Protein AF-A0A8H6LV81-F1 (afdb_monomer_lite)

Secondary structure (DSSP, 8-state):
--HHHHHHHHHHHHHHHHHHHHT--TT--EEHHHHHHHHHHHS-TT---PPPHHHHHHHHHHHHHHHTTS--TT-EEEEETTEEEEE--

Organism: NCBI:txid980116

Foldseek 3Di:
DPPPPVVVLVLLVVQVLCCLVPPNDLPDKDFLVNSQVSSQVPDDPVDPDRDDSVNSVVSLVVQQVVCVPPQDPSAHWDDDPRIIGHDDD

Structure (mmCIF, N/CA/C/O backbone):
data_AF-A0A8H6LV81-F1
#
_entry.id   AF-A0A8H6LV81-F1
#
loop_
_atom_site.group_PDB
_atom_site.id
_atom_site.type_symbol
_atom_site.label_atom_id
_atom_site.label_alt_id
_atom_site.label_comp_id
_atom_site.label_asym_id
_atom_site.label_entity_id
_atom_site.label_seq_id
_atom_site.pdbx_PDB_ins_code
_atom_site.Cartn_x
_atom_site.Cartn_y
_atom_site.Cartn_z
_atom_site.occupancy
_atom_site.B_iso_or_equiv
_atom_site.auth_seq_id
_atom_site.auth_comp_id
_atom_site.auth_asym_id
_atom_site.auth_atom_id
_atom_site.pdbx_PDB_model_num
ATOM 1 N N . MET A 1 1 ? 22.306 10.980 -10.270 1.00 35.28 1 MET A N 1
ATOM 2 C CA . MET A 1 1 ? 21.155 10.655 -11.141 1.00 35.28 1 MET A CA 1
ATOM 3 C C . MET A 1 1 ? 20.147 9.845 -10.317 1.00 35.28 1 MET A C 1
ATOM 5 O O . MET A 1 1 ? 20.308 8.644 -10.181 1.00 35.28 1 MET A O 1
ATOM 9 N N . HIS A 1 2 ? 19.179 10.507 -9.671 1.00 39.62 2 HIS A N 1
ATOM 10 C CA . HIS A 1 2 ? 18.231 9.911 -8.704 1.00 39.62 2 HIS A CA 1
ATOM 11 C C . HIS A 1 2 ? 16.888 9.527 -9.369 1.00 39.62 2 HIS A C 1
ATOM 13 O O . HIS A 1 2 ? 15.819 9.889 -8.893 1.00 39.62 2 HIS A O 1
ATOM 19 N N . ILE A 1 3 ? 16.926 8.822 -10.506 1.00 45.22 3 ILE A N 1
ATOM 20 C CA . ILE A 1 3 ? 15.715 8.521 -11.304 1.00 45.22 3 ILE A CA 1
ATOM 21 C C . ILE A 1 3 ? 14.960 7.277 -10.787 1.00 45.22 3 ILE A C 1
ATOM 23 O O . ILE A 1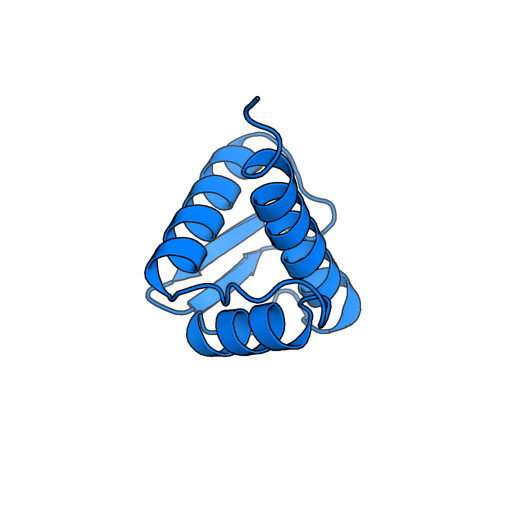 3 ? 13.783 7.100 -11.078 1.00 45.22 3 ILE A O 1
ATOM 27 N N . ARG A 1 4 ? 15.583 6.430 -9.956 1.00 49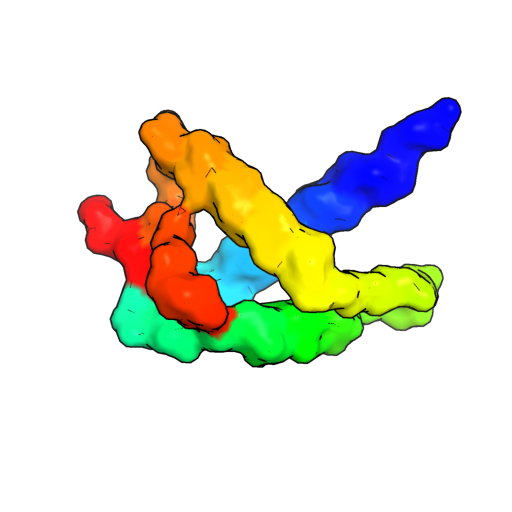.78 4 ARG A N 1
ATOM 28 C CA . ARG A 1 4 ? 14.962 5.166 -9.511 1.00 49.78 4 ARG A CA 1
ATOM 29 C C . ARG A 1 4 ? 13.884 5.313 -8.429 1.00 49.78 4 ARG A C 1
ATOM 31 O O . ARG A 1 4 ? 12.936 4.537 -8.427 1.00 49.78 4 ARG A O 1
ATOM 38 N N . SER A 1 5 ? 13.989 6.301 -7.538 1.00 49.03 5 SER A N 1
ATOM 39 C CA . SER A 1 5 ? 13.092 6.407 -6.371 1.00 49.03 5 SER A CA 1
ATOM 40 C C . SER A 1 5 ? 11.727 7.033 -6.707 1.00 49.03 5 SER A C 1
ATOM 42 O O . SER A 1 5 ? 10.703 6.598 -6.186 1.00 49.03 5 SER A O 1
ATOM 44 N N . PHE A 1 6 ? 11.678 7.972 -7.660 1.00 53.28 6 PHE A N 1
ATOM 45 C CA . PHE A 1 6 ? 10.434 8.661 -8.037 1.00 53.28 6 PHE A CA 1
ATOM 46 C C . PHE A 1 6 ? 9.422 7.732 -8.737 1.00 53.28 6 PHE A C 1
ATOM 48 O O . PHE A 1 6 ? 8.215 7.891 -8.578 1.00 53.28 6 PHE A O 1
ATOM 55 N N . CYS A 1 7 ? 9.902 6.716 -9.466 1.00 70.12 7 CYS A N 1
ATOM 56 C CA . CYS A 1 7 ? 9.035 5.759 -10.157 1.00 70.12 7 CYS A CA 1
ATOM 57 C C . CYS A 1 7 ? 8.377 4.733 -9.220 1.00 70.12 7 CYS A C 1
ATOM 59 O O . CYS A 1 7 ? 7.266 4.301 -9.515 1.00 70.12 7 CYS A O 1
ATOM 61 N N . ARG A 1 8 ? 9.033 4.328 -8.118 1.00 79.44 8 ARG A N 1
ATOM 62 C CA . ARG A 1 8 ? 8.479 3.335 -7.171 1.00 79.44 8 ARG A CA 1
ATOM 63 C C . ARG A 1 8 ? 7.312 3.919 -6.380 1.00 79.44 8 ARG A C 1
ATOM 65 O O . ARG A 1 8 ? 6.244 3.317 -6.352 1.00 79.44 8 ARG A O 1
ATOM 72 N N . LYS A 1 9 ? 7.480 5.128 -5.833 1.00 77.12 9 LYS A N 1
ATOM 73 C CA . LYS A 1 9 ? 6.407 5.833 -5.114 1.00 77.12 9 LYS A CA 1
ATOM 74 C C . LYS A 1 9 ? 5.179 6.059 -6.003 1.00 77.12 9 LYS A C 1
ATOM 76 O O . LYS A 1 9 ? 4.071 5.734 -5.597 1.00 77.12 9 LYS A O 1
ATOM 81 N N . ALA A 1 10 ? 5.383 6.562 -7.223 1.00 79.06 10 ALA A N 1
ATOM 82 C CA . ALA A 1 10 ? 4.289 6.816 -8.161 1.00 79.06 10 ALA A CA 1
ATOM 83 C C . ALA A 1 10 ? 3.561 5.528 -8.584 1.00 79.06 10 ALA A C 1
ATOM 85 O O . ALA A 1 10 ? 2.340 5.533 -8.739 1.00 79.06 10 ALA A O 1
ATOM 86 N N . PHE A 1 11 ? 4.297 4.420 -8.744 1.00 83.12 11 PHE A N 1
ATOM 87 C CA . PHE A 1 11 ? 3.709 3.108 -9.011 1.00 83.12 11 PHE A CA 1
ATOM 88 C C . PHE A 1 11 ? 2.857 2.625 -7.836 1.00 83.12 11 PHE A C 1
ATOM 90 O O . PHE A 1 11 ? 1.719 2.223 -8.055 1.00 83.12 11 PHE A O 1
ATOM 97 N N . LEU A 1 12 ? 3.380 2.697 -6.609 1.00 83.88 12 LEU A N 1
ATOM 98 C CA . LEU A 1 12 ? 2.656 2.313 -5.396 1.00 83.88 12 LEU A CA 1
ATOM 99 C C . LEU A 1 12 ? 1.370 3.122 -5.239 1.00 83.88 12 LEU A C 1
ATOM 101 O O . LEU A 1 12 ? 0.301 2.541 -5.095 1.00 83.88 12 LEU A O 1
ATOM 105 N N . GLU A 1 13 ? 1.461 4.447 -5.342 1.00 81.88 13 GLU A N 1
ATOM 106 C CA . GLU A 1 13 ? 0.308 5.343 -5.253 1.00 81.88 13 GLU A CA 1
ATOM 107 C C . GLU A 1 13 ? -0.748 5.014 -6.316 1.00 81.88 13 GLU A C 1
ATOM 109 O O . GLU A 1 13 ? -1.912 4.795 -5.980 1.00 81.88 13 GLU A O 1
ATOM 114 N N . SER A 1 14 ? -0.340 4.908 -7.585 1.00 83.00 14 SER A N 1
ATOM 115 C CA . SER A 1 14 ? -1.264 4.614 -8.688 1.00 83.00 14 SER A CA 1
ATOM 116 C C . SER A 1 14 ? -1.892 3.227 -8.551 1.00 83.00 14 SER A C 1
ATOM 118 O O . SER A 1 14 ? -3.078 3.064 -8.818 1.00 83.00 14 SER A O 1
ATOM 120 N N . SER A 1 15 ? -1.117 2.232 -8.115 1.00 85.56 15 SER A N 1
ATOM 121 C CA . SER A 1 15 ? -1.581 0.850 -7.949 1.00 85.56 15 SER A CA 1
ATOM 122 C C . SER A 1 15 ? -2.557 0.721 -6.788 1.00 85.56 15 SER A C 1
ATOM 124 O O . SER A 1 15 ? -3.584 0.067 -6.942 1.00 85.56 15 SER A O 1
ATOM 126 N N . ILE A 1 16 ? -2.269 1.375 -5.658 1.00 81.12 16 ILE A N 1
ATOM 127 C CA . ILE A 1 16 ? -3.159 1.435 -4.494 1.00 81.12 16 ILE A CA 1
ATOM 128 C C . ILE A 1 16 ? -4.464 2.132 -4.888 1.00 81.12 16 ILE A C 1
ATOM 130 O O . ILE A 1 16 ? -5.536 1.567 -4.694 1.00 81.12 16 ILE A O 1
ATOM 134 N N . GLN A 1 17 ? -4.390 3.316 -5.505 1.00 80.00 17 GLN A N 1
ATOM 135 C CA . GLN A 1 17 ? -5.579 4.040 -5.966 1.00 80.00 17 GLN A CA 1
ATOM 136 C C . GLN A 1 17 ? -6.394 3.226 -6.975 1.00 80.00 17 GLN A C 1
ATOM 138 O O . GLN A 1 17 ? -7.616 3.186 -6.874 1.00 80.00 17 GLN A O 1
ATOM 143 N N . PHE A 1 18 ? -5.741 2.566 -7.933 1.00 82.50 18 PHE A N 1
ATOM 144 C CA . PHE A 1 18 ? -6.418 1.753 -8.939 1.00 82.50 18 PHE A CA 1
ATOM 145 C C . PHE A 1 18 ? -7.097 0.526 -8.327 1.00 82.50 18 PHE A C 1
ATOM 147 O O . PHE A 1 18 ? -8.264 0.274 -8.623 1.00 82.50 18 PHE A O 1
ATOM 154 N N . LEU A 1 19 ? -6.398 -0.211 -7.459 1.00 81.69 19 LEU A N 1
ATOM 155 C CA . LEU A 1 19 ? -6.945 -1.38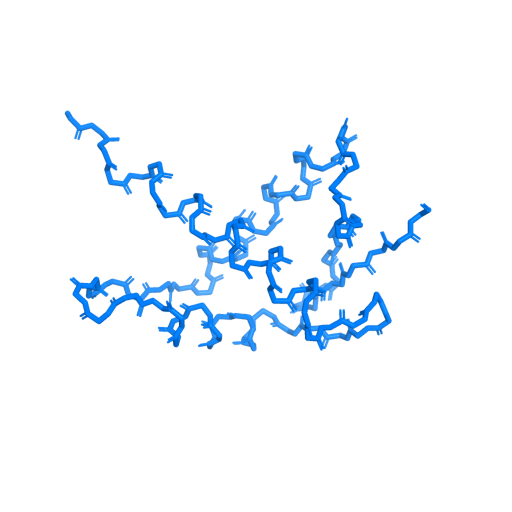1 -6.771 1.00 81.69 19 LEU A CA 1
ATOM 156 C C . LEU A 1 19 ? -8.202 -1.004 -5.986 1.00 81.69 19 LEU A C 1
ATOM 158 O O . LEU A 1 19 ? -9.242 -1.650 -6.101 1.00 81.69 19 LEU A O 1
ATOM 162 N N . PHE A 1 20 ? -8.120 0.104 -5.259 1.00 75.62 20 PHE A N 1
ATOM 163 C CA . PHE A 1 20 ? -9.232 0.616 -4.485 1.00 75.62 20 PHE A CA 1
ATOM 164 C C . PHE A 1 20 ? -10.372 1.197 -5.326 1.00 75.62 20 PHE A C 1
ATOM 166 O O . PHE A 1 20 ? -11.523 1.099 -4.936 1.00 75.62 20 PHE A O 1
ATOM 173 N N . LEU A 1 21 ? -10.096 1.798 -6.482 1.00 75.75 21 LEU A N 1
ATOM 174 C CA . LEU A 1 21 ? -11.147 2.363 -7.333 1.00 75.75 21 LEU A CA 1
ATOM 175 C C . LEU A 1 21 ? -11.896 1.294 -8.142 1.00 75.75 21 LEU A C 1
ATOM 177 O O . LEU A 1 21 ? -13.020 1.531 -8.578 1.00 75.75 21 LEU A O 1
ATOM 181 N N . THR A 1 22 ? -11.264 0.149 -8.394 1.00 77.75 22 THR A N 1
ATOM 182 C CA . THR A 1 22 ? -11.797 -0.876 -9.305 1.00 77.75 22 THR A CA 1
ATOM 183 C C . THR A 1 22 ? -12.298 -2.133 -8.613 1.00 77.75 22 THR A C 1
ATOM 185 O O . THR A 1 22 ? -13.161 -2.804 -9.173 1.00 77.75 22 THR A O 1
ATOM 188 N N . THR A 1 23 ? -11.749 -2.471 -7.444 1.00 73.00 23 THR A N 1
ATOM 189 C CA . THR A 1 23 ? -11.913 -3.810 -6.855 1.00 73.00 23 THR A CA 1
ATOM 190 C C . THR A 1 23 ? -12.429 -3.789 -5.416 1.00 73.00 23 THR A C 1
ATOM 192 O O . THR A 1 23 ? -13.091 -4.742 -5.024 1.00 73.00 23 THR A O 1
ATOM 195 N N . TYR A 1 24 ? -12.153 -2.736 -4.642 1.00 68.06 24 TYR A N 1
ATOM 196 C CA . TYR A 1 24 ? -12.516 -2.655 -3.222 1.00 68.06 24 TYR A CA 1
ATOM 197 C C . TYR A 1 24 ? -13.541 -1.544 -2.980 1.00 68.06 24 TYR A C 1
ATOM 199 O O . TYR A 1 24 ? -13.365 -0.418 -3.439 1.00 68.06 24 TYR A O 1
ATOM 207 N N . GLU A 1 25 ? -14.591 -1.828 -2.218 1.00 65.12 25 GLU A N 1
ATOM 208 C CA . GLU A 1 25 ? -15.458 -0.786 -1.671 1.00 65.12 25 GLU A CA 1
ATOM 209 C C . GLU A 1 25 ? -14.845 -0.186 -0.394 1.00 65.12 25 GLU A C 1
ATOM 211 O O . GLU A 1 25 ? -13.978 -0.772 0.252 1.00 65.12 25 GLU A O 1
ATOM 216 N N . ALA A 1 26 ? -15.299 1.002 0.017 1.00 62.81 26 ALA A N 1
ATOM 217 C CA . ALA A 1 26 ? -14.800 1.664 1.230 1.00 62.81 26 ALA A CA 1
ATOM 218 C C . ALA A 1 26 ? -15.023 0.840 2.522 1.00 62.81 26 ALA A C 1
ATOM 220 O O . ALA A 1 26 ? -14.384 1.083 3.543 1.00 62.81 26 ALA A O 1
ATOM 221 N N . SER A 1 27 ? -15.929 -0.137 2.498 1.00 65.12 27 SER A N 1
ATOM 222 C CA . SER A 1 27 ? -16.161 -1.064 3.608 1.00 65.12 27 SER A CA 1
ATOM 223 C C . SER A 1 27 ? -15.202 -2.250 3.648 1.00 65.12 27 SER A C 1
ATOM 225 O O . SER A 1 27 ? -15.216 -2.981 4.637 1.00 65.12 27 SER A O 1
ATOM 227 N N . ASP A 1 28 ? -14.410 -2.463 2.599 1.00 75.94 28 ASP A N 1
ATOM 228 C CA . ASP A 1 28 ? -13.596 -3.660 2.480 1.00 75.94 28 ASP A CA 1
ATOM 229 C C . ASP A 1 28 ? -12.279 -3.538 3.253 1.00 75.94 28 ASP A C 1
ATOM 231 O O . ASP A 1 28 ? -11.582 -2.517 3.242 1.00 75.94 28 ASP A O 1
ATOM 235 N N . ASP A 1 29 ? -11.925 -4.638 3.911 1.00 80.88 29 ASP A N 1
ATOM 236 C CA . ASP A 1 29 ? -10.686 -4.776 4.661 1.00 80.88 29 ASP A CA 1
ATOM 237 C C . ASP A 1 29 ? -9.603 -5.329 3.738 1.00 80.88 29 ASP A C 1
ATOM 239 O O . ASP A 1 29 ? -9.722 -6.438 3.211 1.00 80.88 29 ASP A O 1
ATOM 243 N N . MET A 1 30 ? -8.509 -4.587 3.572 1.00 86.12 30 MET A N 1
ATOM 244 C CA . MET A 1 30 ? -7.337 -5.073 2.850 1.00 86.12 30 MET A CA 1
ATOM 245 C C . MET A 1 30 ? -6.145 -5.176 3.791 1.00 86.12 30 MET A C 1
ATOM 247 O O . MET A 1 30 ? -5.701 -4.177 4.339 1.00 86.12 30 MET A O 1
ATOM 251 N N . THR A 1 31 ? -5.577 -6.365 3.970 1.00 90.31 3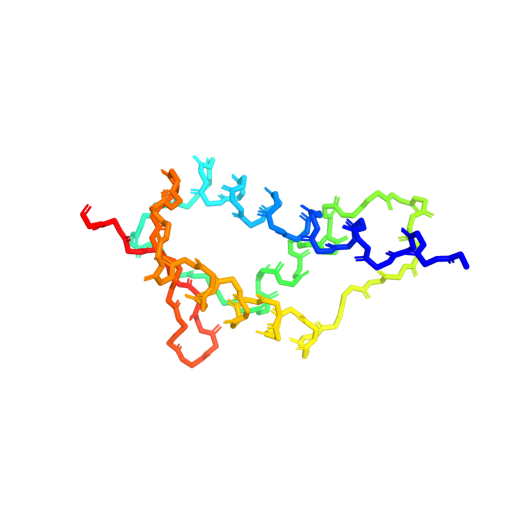1 THR A N 1
ATOM 252 C CA . THR A 1 31 ? -4.362 -6.507 4.784 1.00 90.31 31 THR A CA 1
ATOM 253 C C . THR A 1 31 ? -3.127 -6.017 4.027 1.00 90.31 31 THR A C 1
ATOM 255 O O . THR A 1 31 ? -3.063 -6.087 2.798 1.00 90.31 31 THR A O 1
ATOM 258 N N . ILE A 1 32 ? -2.099 -5.576 4.754 1.00 90.19 32 ILE A N 1
ATOM 259 C CA . ILE A 1 32 ? -0.790 -5.226 4.182 1.00 90.19 32 ILE A CA 1
ATOM 260 C C . ILE A 1 32 ? -0.201 -6.406 3.401 1.00 90.19 32 ILE A C 1
ATOM 262 O O . ILE A 1 32 ? 0.395 -6.200 2.349 1.00 90.19 32 ILE A O 1
ATOM 266 N N . ALA A 1 33 ? -0.398 -7.639 3.875 1.00 89.81 33 ALA A N 1
ATOM 267 C CA . ALA A 1 33 ? 0.057 -8.836 3.176 1.00 89.81 33 ALA A CA 1
ATOM 268 C C . ALA A 1 33 ? -0.638 -9.010 1.814 1.00 89.81 33 ALA A C 1
ATOM 270 O O . ALA A 1 33 ? 0.034 -9.253 0.815 1.00 89.81 33 ALA A O 1
ATOM 271 N N . ALA A 1 34 ? -1.963 -8.830 1.757 1.00 88.81 34 ALA A N 1
ATOM 272 C CA . ALA A 1 34 ? -2.715 -8.902 0.505 1.00 88.81 34 ALA A CA 1
ATOM 273 C C . ALA A 1 34 ? -2.310 -7.781 -0.463 1.00 88.81 34 ALA A C 1
ATOM 275 O O . ALA A 1 34 ? -2.082 -8.038 -1.647 1.00 88.81 34 ALA A O 1
ATOM 276 N N . LEU A 1 35 ? -2.141 -6.558 0.051 1.00 88.88 35 LEU A N 1
ATOM 277 C CA . LEU A 1 35 ? -1.656 -5.426 -0.733 1.00 88.88 35 LEU A CA 1
ATOM 278 C C . LEU A 1 35 ? -0.253 -5.693 -1.295 1.00 88.88 35 LEU A C 1
ATOM 280 O O . LEU A 1 35 ? -0.008 -5.453 -2.472 1.00 88.88 35 LEU A O 1
ATOM 284 N N . LEU A 1 36 ? 0.655 -6.230 -0.482 1.00 90.69 36 LEU A N 1
ATOM 285 C CA . LEU A 1 36 ? 2.004 -6.596 -0.904 1.00 90.69 36 LEU A CA 1
ATOM 286 C C . LEU A 1 36 ? 1.983 -7.646 -2.023 1.00 90.69 36 LEU A C 1
ATOM 288 O O . LEU A 1 36 ? 2.666 -7.483 -3.033 1.00 90.69 36 LEU A O 1
ATOM 292 N N . THR A 1 37 ? 1.173 -8.700 -1.873 1.00 90.06 37 THR A N 1
ATOM 293 C CA . THR A 1 37 ? 0.998 -9.720 -2.918 1.00 90.06 37 THR A CA 1
ATOM 294 C C . THR A 1 37 ? 0.492 -9.103 -4.217 1.00 90.06 37 THR A C 1
ATOM 296 O O . THR A 1 37 ? 1.035 -9.400 -5.280 1.00 90.06 37 THR A O 1
ATOM 299 N N . TYR A 1 38 ? -0.503 -8.217 -4.143 1.00 88.44 38 TYR A N 1
ATOM 300 C CA . TYR A 1 38 ? -1.011 -7.517 -5.318 1.00 88.44 38 TYR A CA 1
ATOM 301 C C . TYR A 1 38 ? 0.065 -6.650 -5.979 1.00 88.44 38 TYR A C 1
ATOM 303 O O . TYR A 1 38 ? 0.249 -6.728 -7.189 1.00 88.44 38 TYR A O 1
ATOM 311 N N . LEU A 1 39 ? 0.797 -5.850 -5.202 1.00 88.31 39 LEU A N 1
ATOM 312 C CA . LEU A 1 39 ? 1.824 -4.948 -5.724 1.00 88.31 39 LEU A CA 1
ATOM 313 C C . LEU A 1 39 ? 2.937 -5.710 -6.442 1.00 88.31 39 LEU A C 1
ATOM 315 O O . LEU A 1 39 ? 3.314 -5.325 -7.545 1.00 88.31 39 LEU A O 1
ATOM 319 N N . ASN A 1 40 ? 3.413 -6.808 -5.854 1.00 88.31 40 ASN A N 1
ATOM 320 C CA . ASN A 1 40 ? 4.427 -7.656 -6.479 1.00 88.31 40 ASN A CA 1
ATOM 321 C C . ASN A 1 40 ? 3.882 -8.377 -7.723 1.00 88.31 40 ASN A C 1
ATOM 323 O O . ASN A 1 40 ? 4.599 -8.516 -8.706 1.00 88.31 40 ASN A O 1
ATOM 327 N N . ALA A 1 41 ? 2.603 -8.767 -7.739 1.00 86.69 41 ALA A N 1
ATOM 328 C CA . ALA A 1 41 ? 1.971 -9.348 -8.926 1.00 86.69 41 ALA A CA 1
ATOM 329 C C . ALA A 1 41 ? 1.714 -8.319 -10.047 1.00 86.69 41 ALA A C 1
ATOM 331 O O . ALA A 1 41 ? 1.741 -8.670 -11.225 1.00 86.69 41 ALA A O 1
ATOM 332 N N . ALA A 1 42 ? 1.461 -7.056 -9.693 1.00 85.25 42 ALA A N 1
ATOM 333 C CA . ALA A 1 42 ? 1.233 -5.956 -10.629 1.00 85.25 42 ALA A CA 1
ATOM 334 C C . ALA A 1 42 ? 2.538 -5.351 -11.180 1.00 85.25 42 ALA A C 1
ATOM 336 O O . ALA A 1 42 ? 2.496 -4.522 -12.095 1.00 85.25 42 ALA A O 1
ATOM 337 N N . MET A 1 43 ? 3.694 -5.726 -10.625 1.00 80.50 43 MET A N 1
ATOM 338 C CA . MET A 1 43 ? 4.988 -5.222 -11.070 1.00 80.50 43 MET A CA 1
ATOM 339 C C . MET A 1 43 ? 5.321 -5.708 -12.488 1.00 80.50 43 MET A C 1
ATOM 341 O O . MET A 1 43 ? 5.174 -6.892 -12.796 1.00 80.50 43 MET A O 1
ATOM 345 N N . PRO A 1 44 ? 5.807 -4.812 -13.369 1.00 78.12 44 PRO A N 1
ATOM 346 C CA . PRO A 1 44 ? 6.324 -5.209 -14.671 1.00 78.12 44 PRO A CA 1
ATOM 347 C C . PRO A 1 44 ? 7.433 -6.260 -14.541 1.00 78.12 44 PRO A C 1
ATOM 349 O O . PRO A 1 44 ? 8.334 -6.118 -13.717 1.00 78.12 44 PRO A O 1
ATOM 352 N N . VAL A 1 45 ? 7.383 -7.295 -15.383 1.00 69.50 45 VAL A N 1
ATOM 353 C CA . VAL A 1 45 ? 8.275 -8.473 -15.327 1.00 69.50 45 VAL A CA 1
ATOM 354 C C . VAL A 1 45 ? 9.760 -8.113 -15.520 1.00 69.50 45 VAL A C 1
ATOM 356 O O . VAL A 1 45 ? 10.648 -8.852 -15.101 1.00 69.50 45 VAL A O 1
ATOM 359 N N . ASP A 1 46 ? 10.046 -6.961 -16.129 1.00 72.88 46 ASP A N 1
ATOM 360 C CA . ASP A 1 46 ? 11.388 -6.399 -16.314 1.00 72.88 46 ASP A CA 1
ATOM 361 C C . ASP A 1 46 ? 11.944 -5.691 -15.061 1.00 72.88 46 ASP A C 1
ATOM 363 O O . ASP A 1 46 ? 13.121 -5.321 -15.024 1.00 72.88 46 ASP A O 1
ATOM 367 N N . LYS A 1 47 ? 11.130 -5.508 -14.012 1.00 68.75 47 LYS A N 1
ATOM 368 C CA . LYS A 1 47 ? 11.551 -4.947 -12.724 1.00 68.75 47 LYS A CA 1
ATOM 369 C C . LYS A 1 47 ? 11.729 -6.055 -11.688 1.00 68.75 47 LYS A C 1
ATOM 371 O O . LYS A 1 47 ? 10.772 -6.544 -11.112 1.00 68.75 47 LYS A O 1
ATOM 376 N N . HIS A 1 48 ? 12.982 -6.403 -11.412 1.00 63.06 48 HIS A N 1
ATOM 377 C CA . HIS A 1 48 ? 13.353 -7.549 -10.568 1.00 63.06 48 HIS A CA 1
ATOM 378 C C . HIS A 1 48 ? 13.429 -7.273 -9.055 1.00 63.06 48 HIS A C 1
ATOM 380 O O . HIS A 1 48 ? 14.054 -8.047 -8.336 1.00 63.06 48 HIS A O 1
ATOM 386 N N . GLU A 1 49 ? 12.874 -6.165 -8.564 1.00 77.69 49 GLU A N 1
ATOM 387 C CA . GLU A 1 49 ? 12.936 -5.828 -7.137 1.00 77.69 49 GLU A CA 1
ATOM 388 C C . GLU A 1 49 ? 11.527 -5.774 -6.555 1.00 77.69 49 GLU A C 1
ATOM 390 O O . GLU A 1 49 ? 10.841 -4.747 -6.665 1.00 77.69 49 GLU A O 1
ATOM 395 N N . ASP A 1 50 ? 11.136 -6.900 -5.956 1.00 82.06 50 ASP A N 1
ATOM 396 C CA . ASP A 1 50 ? 9.917 -7.035 -5.167 1.00 82.06 50 ASP A CA 1
ATOM 397 C C . ASP A 1 50 ? 9.893 -5.990 -4.050 1.00 82.06 50 ASP A C 1
ATOM 399 O O . ASP A 1 50 ? 10.924 -5.577 -3.514 1.00 82.06 50 ASP A O 1
ATOM 403 N N . PHE A 1 51 ? 8.694 -5.547 -3.701 1.00 87.38 51 PHE A N 1
ATOM 404 C CA . PHE A 1 51 ? 8.486 -4.779 -2.488 1.00 87.38 51 PHE A CA 1
ATOM 405 C C . PHE A 1 51 ? 8.631 -5.698 -1.273 1.00 87.38 51 PHE A C 1
ATOM 407 O O . PHE A 1 51 ? 8.299 -6.887 -1.328 1.00 87.38 51 PHE A O 1
ATOM 414 N N . ASP A 1 52 ? 9.085 -5.128 -0.161 1.00 89.50 52 ASP A N 1
ATOM 415 C CA . ASP A 1 52 ? 8.999 -5.765 1.148 1.00 89.50 52 ASP A CA 1
ATOM 416 C C . ASP A 1 52 ? 7.870 -5.147 1.993 1.00 89.50 52 ASP A C 1
ATOM 418 O O . ASP A 1 52 ? 7.327 -4.078 1.694 1.00 89.50 52 ASP A O 1
ATOM 422 N N . THR A 1 53 ? 7.489 -5.838 3.067 1.00 89.25 53 THR A N 1
ATOM 423 C CA . THR A 1 53 ? 6.404 -5.404 3.956 1.00 89.25 53 THR A CA 1
ATOM 424 C C . THR A 1 53 ? 6.676 -4.040 4.593 1.00 89.25 53 THR A C 1
ATOM 426 O O . THR A 1 53 ? 5.755 -3.238 4.738 1.00 89.25 53 THR A O 1
ATOM 429 N N . LEU A 1 54 ? 7.920 -3.762 4.992 1.00 88.88 54 LEU A N 1
ATOM 430 C CA . LEU A 1 54 ? 8.281 -2.519 5.676 1.00 88.88 54 LEU A CA 1
ATOM 431 C C . LEU A 1 54 ? 8.232 -1.331 4.715 1.00 88.88 54 LEU A C 1
ATOM 433 O O . LEU A 1 54 ? 7.765 -0.257 5.096 1.00 88.88 54 LEU A O 1
ATOM 437 N N . GLU A 1 55 ? 8.659 -1.536 3.470 1.00 87.06 55 GLU A N 1
ATOM 438 C CA . GLU A 1 55 ? 8.551 -0.566 2.390 1.00 87.06 55 GLU A CA 1
ATOM 439 C C . GLU A 1 55 ? 7.077 -0.220 2.152 1.00 87.06 55 GLU A C 1
ATOM 441 O O . GLU A 1 55 ? 6.708 0.953 2.234 1.00 87.06 55 GLU A O 1
ATOM 446 N N . VAL A 1 56 ? 6.210 -1.220 1.956 1.00 87.81 56 VAL A N 1
ATOM 447 C CA . VAL A 1 56 ? 4.771 -0.991 1.733 1.00 87.81 56 VAL A CA 1
ATOM 448 C C . VAL A 1 56 ? 4.127 -0.264 2.915 1.00 87.81 56 VAL A C 1
ATOM 450 O O . VAL A 1 56 ? 3.416 0.718 2.705 1.00 87.81 56 VAL A O 1
ATOM 453 N N . VAL A 1 57 ? 4.413 -0.669 4.158 1.00 88.81 57 VAL A N 1
ATOM 454 C CA . VAL A 1 57 ? 3.898 0.018 5.357 1.00 88.81 57 VAL A CA 1
ATOM 455 C C . VAL A 1 57 ? 4.358 1.474 5.395 1.00 88.81 57 VAL A C 1
ATOM 457 O O . VAL A 1 57 ? 3.537 2.369 5.599 1.00 88.81 57 VAL A O 1
ATOM 460 N N . SER A 1 58 ? 5.647 1.734 5.159 1.00 87.31 58 SER A N 1
ATOM 461 C CA . SER A 1 58 ? 6.199 3.092 5.161 1.00 87.31 58 SER A CA 1
ATOM 462 C C . SER A 1 58 ? 5.507 3.985 4.129 1.00 87.31 58 SER A C 1
ATOM 464 O O . SER A 1 58 ? 5.127 5.117 4.442 1.00 87.31 58 SER A O 1
ATOM 466 N N . TYR A 1 59 ? 5.270 3.463 2.923 1.00 85.56 59 TYR A N 1
ATOM 467 C CA . TYR A 1 59 ? 4.574 4.197 1.871 1.00 85.56 59 TYR A CA 1
ATOM 468 C C . TYR A 1 59 ? 3.107 4.443 2.184 1.00 85.56 59 TYR A C 1
ATOM 470 O O . TYR A 1 59 ? 2.638 5.563 1.997 1.00 85.56 59 TYR A O 1
ATOM 478 N N . VAL A 1 60 ? 2.389 3.443 2.693 1.00 84.94 60 VAL A N 1
ATOM 479 C CA . VAL A 1 60 ? 0.984 3.607 3.075 1.00 84.94 60 VAL A CA 1
ATOM 480 C C . VAL A 1 60 ? 0.857 4.660 4.184 1.00 84.94 60 VAL A C 1
ATOM 482 O O . VAL A 1 60 ? 0.010 5.545 4.093 1.00 84.94 60 VAL A O 1
ATOM 485 N N . MET A 1 61 ? 1.754 4.658 5.175 1.00 84.38 61 MET A N 1
ATOM 486 C CA . MET A 1 61 ? 1.799 5.702 6.207 1.00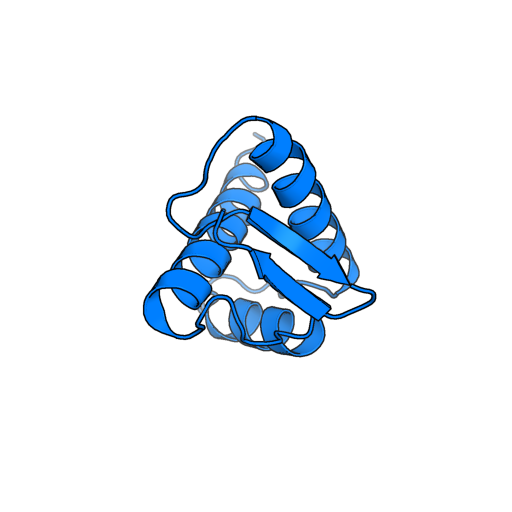 84.38 61 MET A CA 1
ATOM 487 C C . MET A 1 61 ? 2.132 7.091 5.642 1.00 84.38 61 MET A C 1
ATOM 489 O O . MET A 1 61 ? 1.595 8.092 6.118 1.00 84.38 61 MET A O 1
ATOM 493 N N . ALA A 1 62 ? 3.020 7.179 4.648 1.00 83.50 62 ALA A N 1
ATOM 494 C CA . ALA A 1 62 ? 3.327 8.441 3.977 1.00 83.50 62 ALA A CA 1
ATOM 495 C C . ALA A 1 62 ? 2.118 8.966 3.188 1.00 83.50 62 ALA A C 1
ATOM 497 O O . ALA A 1 62 ? 1.809 10.153 3.272 1.00 83.50 62 ALA A O 1
ATOM 498 N N . LEU A 1 63 ? 1.396 8.078 2.500 1.00 78.19 63 LEU A N 1
ATOM 499 C CA . LEU A 1 63 ? 0.181 8.408 1.760 1.00 78.19 63 LEU A CA 1
ATOM 500 C C . LEU A 1 63 ? -0.905 8.969 2.693 1.00 78.19 63 LEU A C 1
ATOM 502 O O . LEU A 1 63 ? -1.506 9.989 2.385 1.00 78.19 63 LEU A O 1
ATOM 506 N N . MET A 1 64 ? -1.077 8.385 3.886 1.00 76.94 64 MET A N 1
ATOM 507 C CA . MET A 1 64 ? -2.015 8.889 4.906 1.00 76.94 64 MET A CA 1
ATOM 508 C C . MET A 1 64 ? -1.713 10.315 5.357 1.00 76.94 64 MET A C 1
ATOM 510 O O . MET A 1 64 ? -2.633 11.107 5.556 1.00 76.94 64 MET A O 1
ATOM 514 N N . LYS A 1 65 ? -0.426 10.636 5.535 1.00 74.62 65 LYS A N 1
ATOM 515 C CA . LYS A 1 65 ? 0.019 11.984 5.912 1.00 74.62 65 LYS A CA 1
ATOM 516 C C . LYS A 1 65 ? -0.164 12.983 4.774 1.00 74.62 65 LYS A C 1
ATOM 518 O O . LYS A 1 65 ? -0.439 14.150 5.026 1.00 74.62 65 LYS A O 1
ATOM 523 N N . GLU A 1 66 ? 0.002 12.547 3.528 1.00 70.62 66 GLU A N 1
ATOM 524 C CA . GLU A 1 66 ? -0.205 13.394 2.347 1.00 70.62 66 GLU A CA 1
ATOM 525 C C . GLU A 1 66 ? -1.704 13.630 2.067 1.00 70.62 66 GLU A C 1
ATOM 527 O O . GLU A 1 66 ? -2.089 14.736 1.676 1.00 70.62 66 GLU A O 1
ATOM 532 N N . ASP A 1 67 ? -2.556 12.642 2.358 1.00 67.31 67 ASP A N 1
ATOM 533 C CA . ASP A 1 67 ? -4.020 12.730 2.264 1.00 67.31 67 ASP A CA 1
ATOM 534 C C . ASP A 1 67 ? -4.654 13.603 3.366 1.00 67.31 67 ASP A C 1
ATOM 536 O O . ASP A 1 67 ? -5.783 14.067 3.205 1.00 67.31 67 ASP A O 1
ATOM 540 N N . GLU A 1 68 ? -3.944 13.915 4.461 1.00 61.19 68 GLU A N 1
ATOM 541 C CA . GLU A 1 68 ? -4.434 14.809 5.531 1.00 61.19 68 GLU A CA 1
ATOM 542 C C . GLU A 1 68 ? -4.726 16.255 5.076 1.00 61.19 68 GLU A C 1
ATOM 544 O O . GLU A 1 68 ? -5.280 17.043 5.842 1.00 61.19 68 GLU A O 1
ATOM 549 N N . GLY A 1 69 ? -4.443 16.600 3.815 1.00 54.25 69 GLY A N 1
ATOM 550 C CA . GLY A 1 69 ? -4.827 17.873 3.195 1.00 54.25 69 GLY A CA 1
ATOM 551 C C . GLY A 1 69 ? -5.363 17.778 1.761 1.00 54.25 69 GLY A C 1
ATOM 552 O O . GLY A 1 69 ? -5.679 18.812 1.170 1.00 54.25 69 GLY A O 1
ATOM 553 N N . ARG A 1 70 ? -5.481 16.577 1.176 1.00 55.72 70 ARG A N 1
ATOM 554 C CA . ARG A 1 70 ? -6.035 16.352 -0.172 1.00 55.72 70 ARG A CA 1
ATOM 555 C C . ARG A 1 70 ? -7.067 15.234 -0.129 1.00 55.72 70 ARG A C 1
ATOM 557 O O . ARG A 1 70 ? -6.747 14.105 0.212 1.00 55.72 70 ARG A O 1
ATOM 564 N N . LYS A 1 71 ? -8.301 15.518 -0.558 1.00 54.25 71 LYS A N 1
ATOM 565 C CA . LYS A 1 71 ? -9.262 14.453 -0.875 1.00 54.25 71 LYS A CA 1
ATOM 566 C C . LYS A 1 71 ? -8.784 13.725 -2.135 1.00 54.25 71 LYS A C 1
ATOM 568 O O . LYS A 1 71 ? -8.974 14.221 -3.245 1.00 54.25 71 LYS A O 1
ATOM 573 N N . SER A 1 72 ? -8.171 12.558 -1.958 1.00 58.38 72 SER A N 1
ATOM 574 C CA . SER A 1 72 ? -8.048 11.557 -3.018 1.00 58.38 72 SER A CA 1
ATOM 575 C C . SER A 1 72 ? -9.447 11.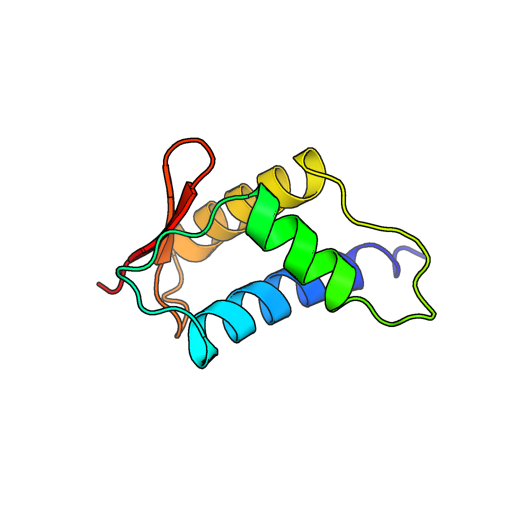192 -3.534 1.00 58.38 72 SER A C 1
ATOM 577 O O . SER A 1 72 ? -10.405 11.095 -2.763 1.00 58.38 72 SER A O 1
ATOM 579 N N . ARG A 1 73 ? -9.580 10.981 -4.850 1.00 59.34 73 ARG A N 1
ATOM 580 C CA . ARG A 1 73 ? -10.852 10.583 -5.483 1.00 59.34 73 ARG A CA 1
ATOM 581 C C . ARG A 1 73 ? -11.346 9.216 -4.987 1.00 59.34 73 ARG A C 1
ATOM 583 O O . ARG A 1 73 ? -12.535 8.943 -5.094 1.00 59.34 73 ARG A O 1
ATOM 590 N N . ALA A 1 74 ? -10.446 8.396 -4.441 1.00 59.44 74 ALA A N 1
ATOM 591 C CA . ALA A 1 74 ? -10.745 7.093 -3.853 1.00 59.44 74 ALA A CA 1
ATOM 592 C C . ALA A 1 74 ? -11.169 7.171 -2.367 1.00 59.44 74 ALA A C 1
ATOM 594 O O . ALA A 1 74 ? -11.596 6.171 -1.806 1.00 59.44 74 ALA A O 1
ATOM 595 N N . GLY A 1 75 ? -11.091 8.339 -1.718 1.00 67.81 75 GLY A N 1
ATOM 596 C CA . GLY A 1 75 ? -11.304 8.483 -0.271 1.00 67.81 75 GLY A CA 1
ATOM 597 C C . GLY A 1 75 ? -9.991 8.530 0.516 1.00 67.81 75 GLY A C 1
ATOM 598 O O . GLY A 1 75 ? -8.908 8.506 -0.065 1.00 67.81 75 GLY A O 1
ATOM 599 N N . ARG A 1 76 ? -10.084 8.651 1.845 1.00 75.69 76 ARG A N 1
ATOM 600 C CA . ARG A 1 76 ? -8.917 8.748 2.737 1.00 75.69 76 ARG A CA 1
ATOM 601 C C . ARG A 1 76 ? -8.474 7.357 3.176 1.00 75.69 76 ARG A C 1
ATOM 603 O O . ARG A 1 76 ? -9.282 6.623 3.748 1.00 75.69 76 ARG A O 1
ATOM 610 N N . VAL A 1 77 ? -7.202 7.024 2.977 1.00 77.94 77 VAL A N 1
ATOM 611 C CA . VAL A 1 77 ? -6.629 5.759 3.464 1.00 77.94 77 VAL A CA 1
ATOM 612 C C . VAL A 1 77 ? -6.433 5.822 4.987 1.00 77.94 77 VAL A C 1
ATOM 614 O O . VAL A 1 77 ? -5.957 6.828 5.510 1.00 77.94 77 VAL A O 1
ATOM 617 N N . VAL A 1 78 ? -6.786 4.759 5.715 1.00 82.12 78 VAL A N 1
ATOM 618 C CA . VAL A 1 78 ? -6.536 4.600 7.164 1.00 82.12 78 VAL A CA 1
ATOM 619 C C . VAL A 1 78 ? -5.910 3.237 7.477 1.00 82.12 78 VAL A C 1
ATOM 621 O O . VAL A 1 78 ? -6.238 2.241 6.834 1.00 82.12 78 VAL A O 1
ATOM 624 N N . LEU A 1 79 ? -4.982 3.203 8.444 1.00 83.19 79 LEU A N 1
ATOM 625 C CA . LEU A 1 79 ? -4.304 1.982 8.899 1.00 83.19 79 LEU A CA 1
ATOM 626 C C . LEU A 1 79 ? -4.894 1.570 10.246 1.00 83.19 79 LEU A C 1
ATOM 628 O O . LEU A 1 79 ? -4.880 2.353 11.196 1.00 83.19 79 LEU A O 1
ATOM 632 N N . LEU A 1 80 ? -5.372 0.337 10.338 1.00 85.56 80 LEU A N 1
ATOM 633 C CA . LEU A 1 80 ? -5.887 -0.283 11.551 1.00 85.56 80 LEU A CA 1
ATOM 634 C C . LEU A 1 80 ? -5.054 -1.538 11.823 1.00 85.56 80 LEU A C 1
ATOM 636 O O . LEU A 1 80 ? -5.395 -2.631 11.382 1.00 85.56 80 LEU A O 1
ATOM 640 N N . GLY A 1 81 ? -3.919 -1.369 12.505 1.00 86.38 81 GLY A N 1
ATOM 641 C CA . GLY A 1 81 ? -2.945 -2.451 12.660 1.00 86.38 81 GLY A CA 1
ATOM 642 C C . GLY A 1 81 ? -2.305 -2.807 11.318 1.00 86.38 81 GLY A C 1
ATOM 643 O O . GLY A 1 81 ? -1.600 -1.986 10.740 1.00 86.38 81 GLY A O 1
ATOM 644 N N . ASP A 1 82 ? -2.554 -4.017 10.825 1.00 86.31 82 ASP A N 1
ATOM 645 C CA . ASP A 1 82 ? -2.112 -4.509 9.517 1.00 86.31 82 ASP A CA 1
ATOM 646 C C . ASP A 1 82 ? -3.193 -4.397 8.428 1.00 86.31 82 ASP A C 1
ATOM 648 O O . ASP A 1 82 ? -2.982 -4.863 7.308 1.00 86.31 82 ASP A O 1
ATOM 652 N N . VAL A 1 83 ? -4.334 -3.772 8.730 1.00 87.44 83 VAL A N 1
ATOM 653 C CA . VAL A 1 83 ? -5.429 -3.550 7.781 1.00 87.44 83 VAL A CA 1
ATOM 654 C C . VAL A 1 83 ? -5.387 -2.123 7.237 1.00 87.44 83 VAL A C 1
ATOM 656 O O . VAL A 1 83 ? -5.295 -1.150 7.982 1.00 87.44 83 VAL A O 1
ATOM 659 N N . VAL A 1 84 ? -5.494 -1.999 5.922 1.00 86.06 84 VAL A N 1
ATOM 660 C CA . VAL A 1 84 ? -5.660 -0.768 5.156 1.00 86.06 84 VAL A CA 1
ATOM 661 C C . VAL A 1 84 ? -7.131 -0.658 4.757 1.00 86.06 84 VAL A C 1
ATOM 663 O O . VAL A 1 84 ? -7.672 -1.564 4.126 1.00 86.06 84 VAL A O 1
ATOM 666 N N . ARG A 1 85 ? -7.778 0.454 5.113 1.00 81.25 85 ARG A N 1
ATOM 667 C CA . ARG A 1 85 ? -9.154 0.770 4.698 1.00 81.25 85 ARG A CA 1
ATOM 668 C C . ARG A 1 85 ? -9.221 2.102 3.978 1.00 81.25 85 ARG A C 1
ATOM 670 O O . ARG A 1 85 ? -8.414 2.995 4.237 1.00 81.25 85 ARG A O 1
ATOM 677 N N . LEU A 1 86 ? -10.243 2.256 3.146 1.00 74.44 86 LEU A N 1
ATOM 678 C CA . LEU A 1 86 ? -10.657 3.553 2.636 1.00 74.44 86 LEU A CA 1
ATOM 679 C C . LEU A 1 86 ? -11.839 4.079 3.424 1.00 74.44 86 LEU A C 1
ATOM 681 O O . LEU A 1 86 ? -12.836 3.402 3.612 1.00 74.44 86 LEU A O 1
ATOM 685 N N . THR A 1 87 ? -11.767 5.334 3.828 1.00 70.25 87 THR A N 1
ATOM 686 C CA . THR A 1 87 ? -12.913 6.038 4.391 1.00 70.25 87 THR A CA 1
ATOM 687 C C . THR A 1 87 ? -13.385 7.074 3.381 1.00 70.25 87 THR A C 1
ATOM 689 O O . THR A 1 87 ? -12.678 8.034 3.057 1.00 70.25 87 THR A O 1
ATOM 692 N N . SER A 1 88 ? -14.582 6.858 2.837 1.00 59.59 88 SER A N 1
ATOM 693 C CA . SER A 1 88 ? -15.296 7.896 2.096 1.00 59.59 88 SER A CA 1
ATOM 694 C C . SER A 1 88 ? -15.901 8.857 3.118 1.00 59.59 88 SER A C 1
ATOM 696 O O . SER A 1 88 ? -16.688 8.434 3.961 1.00 59.59 88 SER A O 1
ATOM 698 N N . THR A 1 89 ? -15.497 10.129 3.079 1.00 52.66 89 THR A N 1
ATOM 699 C CA . THR A 1 89 ? -16.100 11.211 3.884 1.00 52.66 89 THR A CA 1
ATOM 700 C C . THR A 1 89 ? -17.093 12.007 3.069 1.00 52.66 89 THR A C 1
ATOM 702 O O . THR A 1 89 ? -16.701 12.470 1.967 1.00 52.66 89 THR A O 1
#

Sequence (89 aa):
MHIRSFCRKAFLESSIQFLFLTTYEASDDMTIAALLTYLNAAMPVDKHEDFDTLEVVSYVMALMKEDEGRKSRAGRVVLLGDVVRLTST

Radius of gyration: 12.85 Å; chains: 1; bounding box: 37×28×29 Å

pLDDT: mean 75.92, std 12.94, range [35.28, 90.69]